Protein AF-A0A7J3D6Z5-F1 (afdb_monomer_lite)

Foldseek 3Di:
DPPPDFPLVVVDDPVLVVVLVCCLVVLDKAALAPPHPQKIKWFFQAQFDPDDPQDGWTQTSHPRIAAEHNQLRVVGHGGWIFIAGPVRSYTQATERSVQVVVSVVDNDPQLVVLVPDPPHHRYHYPVSSVVSVVVD

Sequence (136 aa):
MNKKTPSVYRDISERQRVNLKAAIEGNKYWNISEGNSDYVYVVALSRARTKAPLGFYARTSFFKRVQVVPEAAKYCRKYRVLLVEVKTMVAYKVITWNAFYKLMKIHNEKILPLLLERNSPYYINNKVLAWMKEKI

Radius of gyration: 14.17 Å; chains: 1; bounding box: 34×30×44 Å

Structure (mmCIF, N/CA/C/O backbone):
data_AF-A0A7J3D6Z5-F1
#
_entry.id   AF-A0A7J3D6Z5-F1
#
loop_
_atom_site.group_PDB
_atom_site.id
_atom_site.type_symbol
_atom_site.label_atom_id
_atom_site.label_alt_id
_atom_site.label_comp_id
_atom_site.label_asym_id
_atom_site.label_entity_id
_atom_site.label_seq_id
_atom_site.pdbx_PDB_ins_code
_atom_site.Cartn_x
_atom_site.Cartn_y
_atom_site.Cartn_z
_atom_site.occupancy
_atom_site.B_iso_or_equiv
_atom_site.auth_seq_id
_atom_site.auth_comp_id
_atom_site.auth_asym_id
_atom_site.auth_atom_id
_atom_site.pdbx_PDB_model_num
ATOM 1 N N . MET A 1 1 ? 4.811 -13.419 25.148 1.00 38.16 1 MET A N 1
ATOM 2 C CA . MET A 1 1 ? 4.722 -13.676 23.686 1.00 38.16 1 MET A CA 1
ATOM 3 C C . MET A 1 1 ? 5.811 -12.893 22.958 1.00 38.16 1 MET A C 1
ATOM 5 O O . MET A 1 1 ? 5.728 -11.671 22.916 1.00 38.16 1 MET A O 1
ATOM 9 N N . ASN A 1 2 ? 6.813 -13.561 22.375 1.00 39.94 2 ASN A N 1
ATOM 10 C CA . ASN A 1 2 ? 7.813 -12.903 21.523 1.00 39.94 2 ASN A CA 1
ATOM 11 C C . ASN A 1 2 ? 7.125 -12.298 20.287 1.00 39.94 2 ASN A C 1
ATOM 13 O O . ASN A 1 2 ? 6.722 -13.020 19.371 1.00 39.94 2 ASN A O 1
ATOM 17 N N . LYS A 1 3 ? 6.955 -10.970 20.256 1.00 54.56 3 LYS A N 1
ATOM 18 C CA . LYS A 1 3 ? 6.455 -10.257 19.073 1.00 54.56 3 LYS A CA 1
ATOM 19 C C . LYS A 1 3 ? 7.519 -10.377 17.978 1.00 54.56 3 LYS A C 1
ATOM 21 O O . LYS A 1 3 ? 8.460 -9.594 17.948 1.00 54.56 3 LYS A O 1
ATOM 26 N N . LYS A 1 4 ? 7.381 -11.365 17.082 1.00 67.00 4 LYS A N 1
ATOM 27 C CA . LYS A 1 4 ? 8.241 -11.486 15.893 1.00 67.00 4 LYS A CA 1
ATOM 28 C C . LYS A 1 4 ? 8.259 -10.147 15.156 1.00 67.00 4 LYS A C 1
ATOM 30 O O . LYS A 1 4 ? 7.202 -9.635 14.779 1.00 67.00 4 LYS A O 1
ATOM 35 N N . THR A 1 5 ? 9.456 -9.608 14.941 1.00 73.31 5 THR A N 1
ATOM 36 C CA . THR A 1 5 ? 9.662 -8.363 14.202 1.00 73.31 5 THR A CA 1
ATOM 37 C C . THR A 1 5 ? 8.965 -8.449 12.838 1.00 73.31 5 THR A C 1
ATOM 39 O O . THR A 1 5 ? 9.180 -9.423 12.106 1.00 73.31 5 THR A O 1
ATOM 42 N N . PRO A 1 6 ? 8.114 -7.469 12.479 1.00 77.31 6 PRO A N 1
ATOM 43 C CA . PRO A 1 6 ? 7.450 -7.431 11.181 1.00 77.31 6 PRO A CA 1
ATOM 44 C C . PRO A 1 6 ? 8.462 -7.570 10.042 1.00 77.31 6 PRO A C 1
ATOM 46 O O . PRO A 1 6 ? 9.491 -6.899 10.049 1.00 77.31 6 PRO A O 1
ATOM 49 N N . SER A 1 7 ? 8.162 -8.395 9.033 1.00 76.88 7 SER A N 1
ATOM 50 C CA . SER A 1 7 ? 9.115 -8.672 7.945 1.00 76.88 7 SER A CA 1
ATOM 51 C C . SER A 1 7 ? 9.561 -7.413 7.203 1.00 76.88 7 SER A C 1
ATOM 53 O O . SER A 1 7 ? 10.681 -7.371 6.719 1.00 76.88 7 SER A O 1
ATOM 55 N N . VAL A 1 8 ? 8.713 -6.379 7.151 1.00 83.38 8 VAL A N 1
ATOM 56 C CA . VAL A 1 8 ? 9.053 -5.104 6.507 1.00 83.38 8 VAL A CA 1
ATOM 57 C C . VAL A 1 8 ? 10.243 -4.410 7.177 1.00 83.38 8 VAL A C 1
ATOM 59 O O . VAL A 1 8 ? 11.005 -3.751 6.488 1.00 83.38 8 VAL A O 1
ATOM 62 N N . TYR A 1 9 ? 10.451 -4.588 8.488 1.00 85.62 9 TYR A N 1
ATOM 63 C CA . TYR A 1 9 ? 11.543 -3.929 9.213 1.00 85.62 9 TYR A CA 1
ATOM 64 C C . TYR A 1 9 ? 12.921 -4.464 8.828 1.00 85.62 9 TYR A C 1
ATOM 66 O O . TYR A 1 9 ? 13.900 -3.750 9.013 1.00 85.62 9 TYR A O 1
ATOM 74 N N . ARG A 1 10 ? 13.013 -5.674 8.264 1.00 83.00 10 ARG A N 1
ATOM 75 C CA . ARG A 1 10 ? 14.287 -6.233 7.783 1.00 83.00 10 ARG A CA 1
ATOM 76 C C . ARG A 1 10 ? 14.836 -5.476 6.579 1.00 83.00 10 ARG A C 1
ATOM 78 O O . ARG A 1 10 ? 16.043 -5.402 6.415 1.00 83.00 10 ARG A O 1
ATOM 85 N N . ASP A 1 11 ? 13.941 -4.895 5.785 1.00 84.06 11 ASP A N 1
ATOM 86 C CA . ASP A 1 11 ? 14.285 -4.323 4.487 1.00 84.06 11 ASP A CA 1
ATOM 87 C C . ASP A 1 11 ? 14.346 -2.788 4.514 1.00 84.06 11 ASP A C 1
ATOM 89 O O . ASP A 1 11 ? 14.694 -2.188 3.503 1.00 84.06 11 ASP A O 1
ATOM 93 N N . ILE A 1 12 ? 13.968 -2.133 5.619 1.00 89.00 12 ILE A N 1
ATOM 94 C CA . ILE A 1 12 ? 13.832 -0.667 5.694 1.00 89.00 12 ILE A CA 1
ATOM 95 C C . ILE A 1 12 ? 14.703 -0.073 6.805 1.00 89.00 12 ILE A C 1
ATOM 97 O O . ILE A 1 12 ? 14.874 -0.683 7.865 1.00 89.00 12 ILE A O 1
ATOM 101 N N . SER A 1 13 ? 15.208 1.142 6.575 1.00 90.25 13 SER A N 1
ATOM 102 C CA . SER A 1 13 ? 16.035 1.878 7.538 1.00 90.25 13 SER A CA 1
ATOM 103 C C . SER A 1 13 ? 15.242 2.300 8.776 1.00 90.25 13 SER A C 1
ATOM 105 O O . SER A 1 13 ? 14.016 2.401 8.731 1.00 90.25 13 SER A O 1
ATOM 107 N N . GLU A 1 14 ? 15.926 2.609 9.881 1.00 90.12 14 GLU A N 1
ATOM 108 C CA . GLU A 1 14 ? 15.259 3.042 11.119 1.00 90.12 14 GLU A CA 1
ATOM 109 C C . GLU A 1 14 ? 14.380 4.283 10.894 1.00 90.12 14 GLU A C 1
ATOM 111 O O . GLU A 1 14 ? 13.213 4.302 11.282 1.00 90.12 14 GLU A O 1
ATOM 116 N N . ARG A 1 15 ? 14.870 5.262 10.121 1.00 90.62 15 ARG A N 1
ATOM 117 C CA . ARG A 1 15 ? 14.080 6.433 9.704 1.00 90.62 15 ARG A CA 1
ATOM 118 C C . ARG A 1 15 ? 12.790 6.037 8.977 1.00 90.62 15 ARG A C 1
ATOM 120 O O . ARG A 1 15 ? 11.731 6.606 9.228 1.00 90.62 15 ARG A O 1
ATOM 127 N N . GLN A 1 16 ? 12.848 5.050 8.083 1.00 90.94 16 GLN A N 1
ATOM 128 C CA . GLN A 1 16 ? 11.656 4.547 7.395 1.00 90.94 16 GLN A CA 1
ATOM 129 C C . GLN A 1 16 ? 10.704 3.809 8.347 1.00 90.94 16 GLN A C 1
ATOM 131 O O . GLN A 1 16 ? 9.491 3.899 8.160 1.00 90.94 16 GLN A O 1
ATOM 136 N N . ARG A 1 17 ? 11.219 3.114 9.371 1.00 92.06 17 ARG A N 1
ATOM 137 C CA . ARG A 1 17 ? 10.387 2.476 10.408 1.00 92.06 17 ARG A CA 1
ATOM 138 C C . ARG A 1 17 ? 9.628 3.512 11.226 1.00 92.06 17 ARG A C 1
ATOM 140 O O . ARG A 1 17 ? 8.434 3.323 11.445 1.00 92.06 17 AR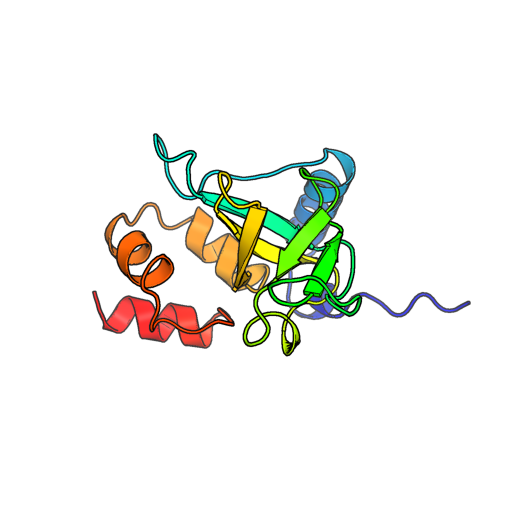G A O 1
ATOM 147 N N . VAL A 1 18 ? 10.292 4.596 11.632 1.00 91.44 18 VAL A N 1
ATOM 148 C CA . VAL A 1 18 ? 9.661 5.725 12.337 1.00 91.44 18 VAL A CA 1
ATOM 149 C C . VAL A 1 18 ? 8.553 6.332 11.478 1.00 91.44 18 VAL A C 1
ATOM 151 O O . VAL A 1 18 ? 7.418 6.442 11.935 1.00 91.44 18 VAL A O 1
ATOM 154 N N . ASN A 1 19 ? 8.830 6.607 10.200 1.00 90.69 19 ASN A N 1
ATOM 155 C CA . ASN A 1 19 ? 7.826 7.144 9.275 1.00 90.69 19 ASN A CA 1
ATOM 156 C C . ASN A 1 19 ? 6.618 6.213 9.098 1.00 90.69 19 ASN A C 1
ATOM 158 O O . ASN A 1 19 ? 5.480 6.674 9.074 1.00 90.69 19 ASN A O 1
ATOM 162 N N . LEU A 1 20 ? 6.852 4.904 8.983 1.00 92.44 20 LEU A N 1
ATOM 163 C CA . LEU A 1 20 ? 5.788 3.907 8.888 1.00 92.44 20 LEU A CA 1
ATOM 164 C C . LEU A 1 20 ? 4.930 3.872 10.161 1.00 92.44 20 LEU A C 1
ATOM 166 O O . LEU A 1 20 ? 3.707 3.827 10.056 1.00 92.44 20 LEU A O 1
ATOM 170 N N . LYS A 1 21 ? 5.542 3.910 11.351 1.00 92.25 21 LYS A N 1
ATOM 171 C CA . LYS A 1 21 ? 4.804 3.970 12.625 1.00 92.25 21 LYS A CA 1
ATOM 172 C C . LYS A 1 21 ? 3.946 5.231 12.705 1.00 92.25 21 LYS A C 1
ATOM 174 O O . LYS A 1 21 ? 2.738 5.114 12.879 1.00 92.25 21 LYS A O 1
ATOM 179 N N . ALA A 1 22 ? 4.540 6.392 12.438 1.00 91.38 22 ALA A N 1
ATOM 180 C CA . ALA A 1 22 ? 3.831 7.667 12.426 1.00 91.38 22 ALA A CA 1
ATOM 181 C C . ALA A 1 22 ? 2.681 7.688 11.402 1.00 91.38 22 ALA A C 1
ATOM 183 O O . ALA A 1 22 ? 1.639 8.294 11.637 1.00 91.38 22 ALA A O 1
ATOM 184 N N . ALA A 1 23 ? 2.839 7.012 10.258 1.00 90.44 23 ALA A N 1
ATOM 185 C CA . ALA A 1 23 ? 1.765 6.873 9.282 1.00 90.44 23 ALA A CA 1
ATOM 186 C C . ALA A 1 23 ? 0.605 6.000 9.775 1.00 90.44 23 ALA A C 1
ATOM 188 O O . ALA A 1 23 ? -0.548 6.292 9.473 1.00 90.44 23 ALA A O 1
ATOM 189 N N . ILE A 1 24 ? 0.897 4.937 10.524 1.00 92.31 24 ILE A N 1
ATOM 190 C CA . ILE A 1 24 ? -0.127 4.071 11.114 1.00 92.31 24 ILE A CA 1
ATOM 191 C C . ILE A 1 24 ? -0.871 4.809 12.229 1.00 92.31 24 ILE A C 1
ATOM 193 O O . ILE A 1 24 ? -2.095 4.792 12.241 1.00 92.31 24 ILE A O 1
ATOM 197 N N . GLU A 1 25 ? -0.142 5.454 13.139 1.00 92.81 25 GLU A N 1
ATOM 198 C CA . GLU A 1 25 ? -0.702 6.178 14.290 1.00 92.81 25 GLU A CA 1
ATOM 199 C C . GLU A 1 25 ? -1.528 7.390 13.854 1.00 92.81 25 GLU A C 1
ATOM 201 O O . GLU A 1 25 ? -2.60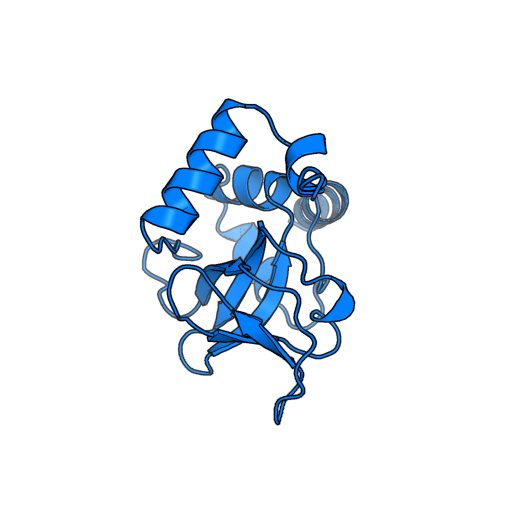5 7.632 14.388 1.00 92.81 25 GLU A O 1
ATOM 206 N N . GLY A 1 26 ? -1.066 8.109 12.829 1.00 92.50 26 GLY A N 1
ATOM 207 C CA . GLY A 1 26 ? -1.773 9.255 12.261 1.00 92.50 26 GLY A CA 1
ATOM 208 C C . GLY A 1 26 ? -2.846 8.906 11.228 1.00 92.50 26 GLY A C 1
ATOM 209 O O . GLY A 1 26 ? -3.275 9.806 10.514 1.00 92.50 26 GLY A O 1
ATOM 210 N N . ASN A 1 27 ? -3.230 7.630 11.076 1.00 92.31 27 ASN A N 1
ATOM 211 C CA . ASN A 1 27 ? -4.197 7.165 10.070 1.00 92.31 27 ASN A CA 1
ATOM 212 C C . ASN A 1 27 ? -3.912 7.689 8.645 1.00 92.31 27 ASN A C 1
ATOM 214 O O . ASN A 1 27 ? -4.825 8.012 7.889 1.00 92.31 27 ASN A O 1
ATOM 218 N N . LYS A 1 28 ? -2.634 7.800 8.264 1.00 92.00 28 LYS A N 1
ATOM 219 C CA . LYS A 1 28 ? -2.228 8.487 7.030 1.00 92.00 28 LYS A CA 1
ATOM 220 C C . LYS A 1 28 ? -2.592 7.705 5.766 1.00 92.00 28 LYS A C 1
ATOM 222 O O . LYS A 1 28 ? -2.614 6.467 5.754 1.00 92.00 28 LYS A O 1
ATOM 227 N N . TYR A 1 29 ? -2.787 8.463 4.694 1.00 93.81 29 TYR A N 1
ATOM 228 C CA . TYR A 1 29 ? -2.829 8.026 3.301 1.00 93.81 29 TYR A CA 1
ATOM 229 C C . TYR A 1 29 ? -2.014 9.006 2.444 1.00 93.81 29 TYR A C 1
ATOM 231 O O . TYR A 1 29 ? -1.630 10.076 2.921 1.00 93.81 29 TYR A O 1
ATOM 239 N N . TRP A 1 30 ? -1.741 8.636 1.195 1.00 93.38 30 TRP A N 1
ATOM 240 C CA . TRP A 1 30 ? -1.090 9.512 0.219 1.00 93.38 30 TRP A CA 1
ATOM 241 C C . TRP A 1 30 ? -1.818 9.415 -1.113 1.00 93.38 30 TRP A C 1
ATOM 243 O O . TRP A 1 30 ? -2.100 8.305 -1.557 1.00 93.38 30 TRP A O 1
ATOM 253 N N . ASN A 1 31 ? -2.095 10.542 -1.759 1.00 90.75 31 ASN A N 1
ATOM 254 C CA . ASN A 1 31 ? -2.620 10.535 -3.123 1.00 90.75 31 ASN A CA 1
ATOM 255 C C . ASN A 1 31 ? -1.578 9.965 -4.087 1.00 90.75 31 ASN A C 1
ATOM 257 O O . ASN A 1 31 ? -0.371 10.083 -3.844 1.00 90.75 31 ASN A O 1
ATOM 261 N N . ILE A 1 32 ? -2.042 9.322 -5.160 1.00 87.75 32 ILE A N 1
ATOM 262 C CA . ILE A 1 32 ? -1.139 8.749 -6.160 1.00 87.75 32 ILE A CA 1
ATOM 263 C C . ILE A 1 32 ? -0.338 9.839 -6.890 1.00 87.75 32 ILE A C 1
ATOM 265 O O . ILE A 1 32 ? 0.839 9.641 -7.190 1.00 87.75 32 ILE A O 1
ATOM 269 N N . SER A 1 33 ? -0.966 10.992 -7.119 1.00 83.81 33 SER A N 1
ATOM 270 C CA . SER A 1 33 ? -0.377 12.205 -7.679 1.00 83.81 33 SER A CA 1
ATOM 271 C C . SER A 1 33 ? -1.135 13.433 -7.184 1.00 83.81 33 SER A C 1
ATOM 273 O O . SER A 1 33 ? -2.230 13.327 -6.625 1.00 83.81 33 SER A O 1
ATOM 275 N N . GLU A 1 34 ? -0.556 14.612 -7.387 1.00 80.12 34 GLU A N 1
ATOM 276 C CA . GLU A 1 34 ? -1.270 15.867 -7.167 1.00 80.12 34 GLU A CA 1
ATOM 277 C C . GLU A 1 34 ? -2.487 15.944 -8.105 1.00 80.12 34 GLU A C 1
ATOM 279 O O . GLU A 1 34 ? -2.434 15.473 -9.241 1.00 80.12 34 GLU A O 1
ATOM 284 N N . GLY A 1 35 ? -3.623 16.427 -7.596 1.00 79.38 35 GLY A N 1
ATOM 285 C CA . GLY A 1 35 ? -4.880 16.508 -8.350 1.00 79.38 35 GLY A CA 1
ATOM 286 C C . GLY A 1 35 ? -5.623 15.184 -8.598 1.00 79.38 35 GLY A C 1
ATOM 287 O O . GLY A 1 35 ? -6.784 15.233 -8.991 1.00 79.38 35 GLY A O 1
ATOM 288 N N . ASN A 1 36 ? -5.025 14.014 -8.330 1.00 80.88 36 ASN A N 1
ATOM 289 C CA . ASN A 1 36 ? -5.695 12.715 -8.476 1.00 80.88 36 ASN A CA 1
ATOM 290 C C . ASN A 1 36 ? -6.055 12.119 -7.108 1.00 80.88 36 ASN A C 1
ATOM 292 O O . ASN A 1 36 ? -5.205 11.566 -6.404 1.00 80.88 36 ASN A O 1
ATOM 296 N N . SER A 1 37 ? -7.333 12.223 -6.747 1.00 86.19 37 SER A N 1
ATOM 297 C CA . SER A 1 37 ? -7.912 11.628 -5.537 1.00 86.19 37 SER A CA 1
ATOM 298 C C . SER A 1 37 ? -8.625 10.296 -5.792 1.00 86.19 37 SER A C 1
ATOM 300 O O . SER A 1 37 ? -9.108 9.681 -4.841 1.00 86.19 37 SER A O 1
ATOM 302 N N . ASP A 1 38 ? -8.665 9.816 -7.038 1.00 91.94 38 ASP A N 1
ATOM 303 C CA . ASP A 1 38 ? -9.313 8.547 -7.388 1.00 91.94 38 ASP A CA 1
ATOM 304 C C . ASP A 1 38 ? -8.532 7.351 -6.851 1.00 91.94 38 ASP A C 1
ATOM 306 O O . ASP A 1 38 ? -9.115 6.306 -6.549 1.00 91.94 38 ASP A O 1
ATOM 310 N N . TYR A 1 39 ? -7.215 7.512 -6.690 1.00 93.50 39 TYR A N 1
ATOM 311 C CA . TYR A 1 39 ? -6.331 6.481 -6.172 1.00 93.50 39 TYR A CA 1
ATOM 312 C C . TYR A 1 39 ? -5.447 6.992 -5.044 1.00 93.50 39 TYR A C 1
ATOM 314 O O . TYR A 1 39 ? -4.797 8.035 -5.137 1.00 93.50 39 TYR A O 1
ATOM 322 N N . VAL A 1 40 ? -5.352 6.188 -3.988 1.00 94.81 40 VAL A N 1
ATOM 323 C CA . VAL A 1 40 ? -4.523 6.499 -2.825 1.00 94.81 40 VAL A CA 1
ATOM 324 C C . VAL A 1 40 ? -3.695 5.305 -2.375 1.00 94.81 40 VAL A C 1
ATOM 326 O O . VAL A 1 40 ? -4.078 4.140 -2.505 1.00 94.81 40 VAL A O 1
ATOM 329 N N . TYR A 1 41 ? -2.556 5.609 -1.772 1.00 95.69 41 TYR A N 1
ATOM 330 C CA . TYR A 1 41 ? -1.739 4.672 -1.029 1.00 95.69 41 TYR A CA 1
ATOM 331 C C . TYR A 1 41 ? -2.170 4.634 0.436 1.00 95.69 41 TYR A C 1
ATOM 333 O O . TYR A 1 41 ? -2.229 5.665 1.108 1.00 95.69 41 TYR A O 1
ATOM 341 N N . VAL A 1 42 ? -2.399 3.434 0.969 1.00 96.94 42 VAL A N 1
ATOM 342 C CA . VAL A 1 42 ? -2.681 3.209 2.399 1.00 96.94 42 VAL A CA 1
ATOM 343 C C . VAL A 1 42 ? -1.825 2.086 2.964 1.00 96.94 42 VAL A C 1
ATOM 345 O O . VAL A 1 42 ? -1.386 1.193 2.242 1.00 96.94 42 VAL A O 1
ATOM 348 N N . VAL A 1 43 ? -1.599 2.084 4.277 1.00 97.44 43 VAL A N 1
ATOM 349 C CA . VAL A 1 43 ? -0.837 1.016 4.937 1.00 97.44 43 VAL A CA 1
ATOM 350 C C . VAL A 1 43 ? -1.770 -0.115 5.351 1.00 97.44 43 VAL A C 1
ATOM 352 O O . VAL A 1 43 ? -2.728 0.106 6.087 1.00 97.44 43 VAL A O 1
ATOM 355 N N . ALA A 1 44 ? -1.463 -1.347 4.949 1.00 97.12 44 ALA A N 1
ATOM 356 C CA . ALA A 1 44 ? -2.156 -2.540 5.418 1.00 97.12 44 ALA A CA 1
ATOM 357 C C . ALA A 1 44 ? -1.826 -2.818 6.895 1.00 97.12 44 ALA A C 1
ATOM 359 O O . ALA A 1 44 ? -0.672 -3.012 7.274 1.00 97.12 44 ALA A O 1
ATOM 360 N N . LEU A 1 45 ? -2.842 -2.913 7.745 1.00 95.88 45 LEU A N 1
ATOM 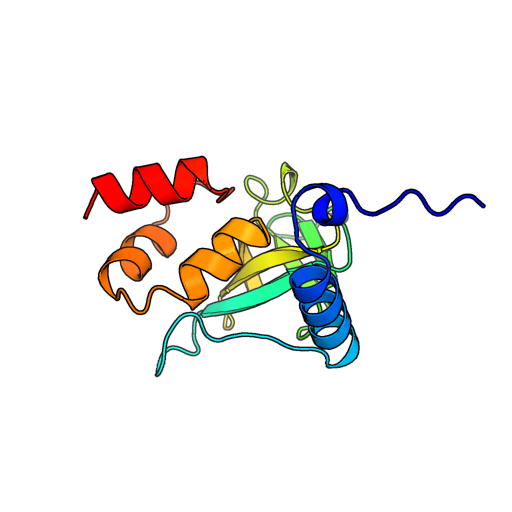361 C CA . LEU A 1 45 ? -2.719 -3.240 9.171 1.00 95.88 45 LEU A CA 1
ATOM 362 C C . LEU A 1 45 ? -2.957 -4.728 9.458 1.00 95.88 45 LEU A C 1
ATOM 364 O O . LEU A 1 45 ? -2.636 -5.213 10.547 1.00 95.88 45 LEU A O 1
ATOM 368 N N . SER A 1 46 ? -3.476 -5.471 8.480 1.00 95.31 46 SER A N 1
ATOM 369 C CA . SER A 1 46 ? -3.682 -6.918 8.549 1.00 95.31 46 SER A CA 1
ATOM 370 C C . SER A 1 46 ? -3.271 -7.610 7.247 1.00 95.31 46 SER A C 1
ATOM 372 O O . SER A 1 46 ? -2.949 -6.974 6.246 1.00 95.31 46 SER A O 1
ATOM 374 N N . ARG A 1 47 ? -3.271 -8.947 7.259 1.00 95.62 47 ARG A N 1
ATOM 375 C CA . ARG A 1 47 ? -3.293 -9.736 6.017 1.00 95.62 47 ARG A CA 1
ATOM 376 C C . ARG A 1 47 ? -4.693 -9.663 5.394 1.00 95.62 47 ARG A C 1
ATOM 378 O O . ARG A 1 47 ? -5.659 -9.479 6.137 1.00 95.62 47 ARG A O 1
ATOM 385 N N . ALA A 1 48 ? -4.783 -9.855 4.080 1.00 95.94 48 ALA A N 1
ATOM 386 C CA . ALA A 1 48 ? -6.053 -10.013 3.374 1.00 95.94 48 ALA A CA 1
ATOM 387 C C . ALA A 1 48 ? -6.463 -11.493 3.397 1.00 95.94 48 ALA A C 1
ATOM 389 O O . ALA A 1 48 ? -5.964 -12.289 2.609 1.00 95.94 48 ALA A O 1
ATOM 390 N N . ARG A 1 49 ? -7.266 -11.897 4.386 1.00 92.12 49 ARG A N 1
ATOM 391 C CA . ARG A 1 49 ? -7.636 -13.316 4.604 1.00 92.12 49 ARG A CA 1
ATOM 392 C C . ARG A 1 49 ? -9.133 -13.550 4.726 1.00 92.12 49 ARG A C 1
ATOM 394 O O . ARG A 1 49 ? -9.603 -14.643 4.441 1.00 92.12 49 ARG A O 1
ATOM 401 N N . THR A 1 50 ? -9.867 -12.546 5.180 1.00 93.31 50 THR A N 1
ATOM 402 C CA . THR A 1 50 ? -11.318 -12.625 5.325 1.00 93.31 50 THR A CA 1
ATOM 403 C C . THR A 1 50 ? -11.948 -12.498 3.946 1.00 93.31 50 THR A C 1
ATOM 405 O O . THR A 1 50 ? -11.642 -11.530 3.257 1.00 93.31 50 THR A O 1
ATOM 408 N N . LYS A 1 51 ? -12.796 -13.447 3.539 1.00 94.69 51 LYS A N 1
ATOM 409 C CA . LYS A 1 51 ? -13.499 -13.387 2.248 1.00 94.69 51 LYS A CA 1
ATOM 410 C C . LYS A 1 51 ? -14.362 -12.119 2.147 1.00 94.69 51 LYS A C 1
ATOM 412 O O . LYS A 1 51 ? -14.932 -11.674 3.142 1.00 94.69 51 LYS A O 1
ATOM 417 N N . ALA A 1 52 ? -14.433 -11.565 0.945 1.00 92.38 52 ALA A N 1
ATOM 418 C CA . ALA A 1 52 ? -15.262 -10.435 0.542 1.00 92.38 52 ALA A CA 1
ATOM 419 C C . ALA A 1 52 ? -15.910 -10.754 -0.823 1.00 92.38 52 ALA A C 1
ATOM 421 O O . ALA A 1 52 ? -15.409 -11.645 -1.512 1.00 92.38 52 ALA A O 1
ATOM 422 N N . PRO A 1 53 ? -16.970 -10.039 -1.247 1.00 89.50 53 PRO A N 1
ATOM 423 C CA . PRO A 1 53 ? -17.641 -10.309 -2.522 1.00 89.50 53 PRO A CA 1
ATOM 424 C C . PRO A 1 53 ? -16.704 -10.306 -3.738 1.00 89.50 53 PRO A C 1
ATOM 426 O O . PRO A 1 53 ? -16.848 -11.151 -4.614 1.00 89.50 53 PRO A O 1
ATOM 429 N N . LEU A 1 54 ? -15.714 -9.403 -3.766 1.00 88.06 54 LEU A N 1
ATOM 430 C CA . LEU A 1 54 ? -14.766 -9.249 -4.880 1.00 88.06 54 LEU A CA 1
ATOM 431 C C . LEU A 1 54 ? -13.325 -9.650 -4.510 1.00 88.06 54 LEU A C 1
ATOM 433 O O . LEU A 1 54 ? -12.371 -9.226 -5.158 1.00 88.06 54 LEU A O 1
ATOM 437 N N . GLY A 1 55 ? -13.138 -10.437 -3.445 1.00 94.62 55 GLY A N 1
ATOM 438 C CA . GLY A 1 55 ? -11.813 -10.891 -3.021 1.00 94.62 55 GLY A CA 1
ATOM 439 C C . GLY A 1 55 ? -11.692 -11.049 -1.513 1.00 94.62 55 GLY A C 1
ATOM 440 O O . GLY A 1 55 ? -12.341 -11.907 -0.914 1.00 94.62 55 GLY A O 1
ATOM 441 N N . PHE A 1 56 ? -10.828 -10.248 -0.886 1.00 97.88 56 PHE A N 1
ATOM 442 C CA . PHE A 1 56 ? -10.512 -10.387 0.536 1.00 97.88 56 PHE A CA 1
ATOM 443 C C . PHE A 1 56 ? -10.413 -9.048 1.257 1.00 97.88 56 PHE A C 1
ATOM 445 O O . PHE A 1 56 ? -9.824 -8.102 0.753 1.00 97.88 56 PHE A O 1
ATOM 452 N N . TYR A 1 57 ? -10.905 -8.967 2.489 1.00 97.50 57 TYR A N 1
ATOM 453 C CA . TYR A 1 57 ? -10.762 -7.767 3.304 1.00 97.50 57 TYR A CA 1
ATOM 454 C C . TYR A 1 57 ? -9.384 -7.662 3.960 1.00 97.50 57 TYR A C 1
ATOM 456 O O . TYR A 1 57 ? -8.889 -8.618 4.568 1.00 97.50 57 TYR A O 1
ATOM 464 N N . ALA A 1 58 ? -8.822 -6.452 3.934 1.00 97.56 58 ALA A N 1
ATOM 465 C CA . ALA A 1 58 ? -7.673 -6.044 4.736 1.00 97.56 58 ALA A CA 1
ATOM 466 C C . ALA A 1 58 ? -8.007 -4.796 5.564 1.00 97.56 58 ALA A C 1
ATOM 468 O O . ALA A 1 58 ? -8.695 -3.895 5.092 1.00 97.56 58 ALA A O 1
ATOM 469 N N . ARG A 1 59 ? -7.501 -4.724 6.801 1.00 97.00 59 ARG A N 1
ATOM 470 C CA . ARG A 1 59 ? -7.533 -3.496 7.609 1.00 97.00 59 ARG A CA 1
ATOM 471 C C . ARG A 1 59 ? -6.476 -2.518 7.109 1.00 97.00 59 ARG A C 1
ATOM 473 O O . ARG A 1 59 ? -5.387 -2.961 6.745 1.00 97.00 59 ARG A O 1
ATOM 480 N N . THR A 1 60 ? -6.754 -1.220 7.163 1.00 96.75 60 THR A N 1
ATOM 481 C CA . THR A 1 60 ? -5.869 -0.166 6.631 1.00 96.75 60 THR A CA 1
ATOM 482 C C . THR A 1 60 ? -5.738 1.029 7.573 1.00 96.75 60 THR A C 1
ATOM 484 O O . THR A 1 60 ? -6.580 1.196 8.451 1.00 96.75 60 THR A O 1
ATOM 487 N N . SER A 1 61 ? -4.696 1.849 7.386 1.00 95.50 61 SER A N 1
ATOM 488 C CA . SER A 1 61 ? -4.437 3.063 8.179 1.00 95.50 61 SER A CA 1
ATOM 489 C C . SER A 1 61 ? -5.556 4.102 8.088 1.00 95.50 61 SER A C 1
ATOM 491 O O . SER A 1 61 ? -5.962 4.615 9.115 1.00 95.50 61 SER A O 1
ATOM 493 N N . PHE A 1 62 ? -6.086 4.389 6.896 1.00 92.75 62 PHE A N 1
ATOM 494 C CA . PHE A 1 62 ? -7.083 5.455 6.720 1.00 92.75 62 PHE A CA 1
ATOM 495 C C . PHE A 1 62 ? -8.522 4.922 6.671 1.00 92.75 62 PHE A C 1
ATOM 497 O O . PHE A 1 62 ? -9.323 5.140 7.573 1.00 92.75 62 PHE A O 1
ATOM 504 N N . PHE A 1 63 ? -8.838 4.104 5.668 1.00 92.31 63 PHE A N 1
ATOM 505 C CA . PHE A 1 63 ? -10.205 3.640 5.400 1.00 92.31 63 PHE A CA 1
ATOM 506 C C . PHE A 1 63 ? -10.801 2.620 6.383 1.00 92.31 63 PHE A C 1
ATOM 508 O O . PHE A 1 63 ? -11.890 2.102 6.144 1.00 92.31 63 PHE A O 1
ATOM 515 N N . LYS A 1 64 ? -10.102 2.282 7.474 1.00 93.38 64 LYS A N 1
ATOM 516 C CA . LYS A 1 64 ? -10.379 1.158 8.394 1.00 93.38 64 LYS A CA 1
ATOM 517 C C . LYS A 1 64 ? -10.302 -0.226 7.731 1.00 93.38 64 LYS A C 1
ATOM 519 O O . LYS A 1 64 ? -9.664 -1.124 8.292 1.00 93.38 64 LYS A O 1
ATOM 524 N N . ARG A 1 65 ? -10.931 -0.421 6.567 1.00 95.62 65 ARG A N 1
ATOM 525 C CA . ARG A 1 65 ? -10.974 -1.662 5.791 1.00 95.62 65 ARG A CA 1
ATOM 526 C C . ARG A 1 65 ? -11.135 -1.377 4.294 1.00 95.62 65 ARG A C 1
ATOM 528 O O . ARG A 1 65 ? -11.907 -0.509 3.917 1.00 95.62 65 ARG A O 1
ATOM 535 N N . VAL A 1 66 ? -10.464 -2.173 3.465 1.00 97.00 66 VAL A N 1
ATOM 536 C CA . VAL A 1 66 ? -10.614 -2.182 1.999 1.00 97.00 66 VAL A CA 1
ATOM 537 C C . VAL A 1 66 ? -10.757 -3.616 1.494 1.00 97.00 66 VAL A C 1
ATOM 539 O O . VAL A 1 66 ? -10.319 -4.556 2.172 1.00 97.00 66 VAL A O 1
ATOM 542 N N . GLN A 1 67 ? -11.363 -3.793 0.321 1.00 97.81 67 GLN A N 1
ATOM 543 C CA . GLN A 1 67 ? -11.301 -5.058 -0.413 1.00 97.81 67 GLN A CA 1
ATOM 544 C C . GLN A 1 67 ? -9.961 -5.144 -1.141 1.00 97.81 67 GLN A C 1
ATOM 546 O O . GLN A 1 67 ? -9.428 -4.136 -1.575 1.00 97.81 67 GLN A O 1
ATOM 551 N N . VAL A 1 68 ? -9.393 -6.333 -1.258 1.00 98.00 68 VAL A N 1
ATOM 552 C CA . VAL A 1 68 ? -8.163 -6.608 -1.998 1.00 98.00 68 VAL A CA 1
ATOM 553 C C . VAL A 1 68 ? -8.490 -7.690 -3.010 1.00 98.00 68 VAL A C 1
ATOM 555 O O . VAL A 1 68 ? -9.005 -8.744 -2.621 1.00 98.00 68 VAL A O 1
ATOM 558 N N . VAL A 1 69 ? -8.189 -7.436 -4.284 1.00 96.56 69 VAL A N 1
ATOM 559 C CA . VAL A 1 69 ? -8.454 -8.405 -5.357 1.00 96.56 69 VAL A CA 1
ATOM 560 C C . VAL A 1 69 ? -7.702 -9.721 -5.105 1.00 96.56 69 VAL A C 1
ATOM 562 O O . VAL A 1 69 ? -6.623 -9.695 -4.491 1.00 96.56 69 VAL A O 1
ATOM 565 N N . PRO A 1 70 ? -8.236 -10.881 -5.530 1.00 96.19 70 PRO A N 1
ATOM 566 C CA . PRO A 1 70 ? -7.655 -12.191 -5.223 1.00 96.19 70 PRO A CA 1
ATOM 567 C C . PRO A 1 70 ? -6.163 -12.312 -5.567 1.00 96.19 70 PRO A C 1
ATOM 569 O O . PRO A 1 70 ? -5.370 -12.839 -4.780 1.00 96.19 70 PRO A O 1
ATOM 572 N N . GLU A 1 71 ? -5.755 -11.758 -6.706 1.00 95.94 71 GLU A N 1
ATOM 573 C CA . GLU A 1 71 ? -4.395 -11.802 -7.240 1.00 95.94 71 GLU A CA 1
ATOM 574 C C . GLU A 1 71 ? -3.410 -11.024 -6.359 1.00 95.94 71 GLU A C 1
ATOM 576 O O . GLU A 1 71 ? -2.262 -11.441 -6.172 1.00 95.94 71 GLU A O 1
ATOM 581 N N . ALA A 1 72 ? -3.871 -9.917 -5.772 1.00 96.69 72 ALA A N 1
ATOM 582 C CA . ALA A 1 72 ? -3.104 -9.060 -4.875 1.00 96.69 72 ALA A CA 1
ATOM 583 C C . ALA A 1 72 ? -3.127 -9.568 -3.420 1.00 96.69 72 ALA A C 1
ATOM 585 O O . ALA A 1 72 ? -2.153 -9.397 -2.676 1.00 96.69 72 ALA A O 1
ATOM 586 N N . ALA A 1 73 ? -4.203 -10.242 -3.001 1.00 96.88 73 ALA A N 1
ATOM 587 C CA . ALA A 1 73 ? -4.433 -10.651 -1.616 1.00 96.88 73 ALA A CA 1
ATOM 588 C C . ALA A 1 73 ? -3.316 -11.546 -1.053 1.00 96.88 73 ALA A C 1
ATOM 590 O O . ALA A 1 73 ? -2.890 -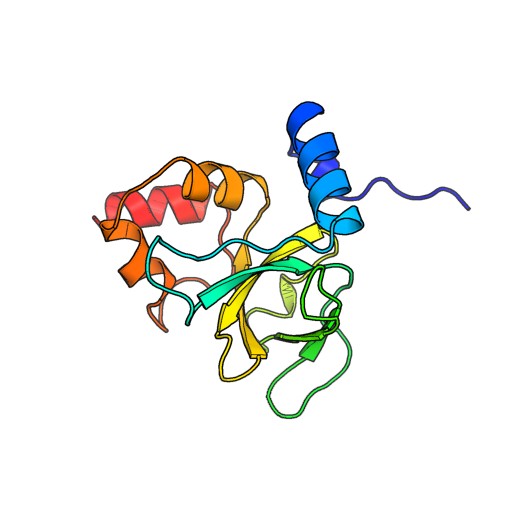11.354 0.091 1.00 96.88 73 ALA A O 1
ATOM 591 N N . LYS A 1 74 ? -2.752 -12.449 -1.871 1.00 95.38 74 LYS A N 1
ATOM 592 C CA . LYS A 1 74 ? -1.624 -13.323 -1.478 1.00 95.38 74 LYS A CA 1
ATOM 593 C C . LYS A 1 74 ? -0.359 -12.554 -1.070 1.00 95.38 74 LYS A C 1
ATOM 595 O O . LYS A 1 74 ? 0.446 -13.051 -0.275 1.00 95.38 74 LYS A O 1
ATOM 600 N N . TYR A 1 75 ? -0.195 -11.326 -1.559 1.00 96.31 75 TYR A N 1
ATOM 601 C CA . TYR A 1 75 ? 0.936 -10.458 -1.231 1.00 96.31 75 TYR A CA 1
ATOM 602 C C . TYR A 1 75 ? 0.643 -9.505 -0.067 1.00 96.31 75 TYR A C 1
ATOM 604 O O . TYR A 1 75 ? 1.578 -8.970 0.541 1.00 96.31 75 TYR A O 1
ATOM 612 N N . CYS A 1 76 ? -0.633 -9.321 0.287 1.00 96.19 76 CYS A N 1
ATOM 613 C CA . CYS A 1 76 ? -1.058 -8.411 1.342 1.00 96.19 76 CYS A CA 1
ATOM 614 C C . CYS A 1 76 ? -0.609 -8.918 2.719 1.00 96.19 76 CYS A C 1
ATOM 616 O O . CYS A 1 76 ? -1.174 -9.843 3.314 1.00 96.19 76 CYS A O 1
ATOM 618 N N . ARG A 1 77 ? 0.423 -8.271 3.263 1.00 93.19 77 ARG A N 1
ATOM 619 C CA . ARG A 1 77 ? 0.952 -8.510 4.609 1.00 93.19 77 ARG A CA 1
ATOM 620 C C . ARG A 1 77 ? 0.890 -7.224 5.422 1.00 93.19 77 ARG A C 1
ATOM 622 O O . ARG A 1 77 ? 0.911 -6.131 4.863 1.00 93.19 77 ARG A O 1
ATOM 629 N N . LYS A 1 78 ? 0.876 -7.369 6.750 1.00 93.19 78 LYS A N 1
ATOM 630 C CA . LYS A 1 78 ? 0.935 -6.236 7.677 1.00 93.19 78 LYS A CA 1
ATOM 631 C C . LYS A 1 78 ? 2.126 -5.333 7.322 1.00 93.19 78 LYS A C 1
ATOM 633 O O . LYS A 1 78 ? 3.239 -5.828 7.141 1.00 93.19 78 LYS A O 1
ATOM 638 N N . TYR A 1 79 ? 1.852 -4.038 7.224 1.00 94.12 79 TYR A N 1
ATOM 639 C CA . TYR A 1 79 ? 2.748 -2.940 6.860 1.00 94.12 79 TYR A CA 1
ATOM 640 C C . TYR A 1 79 ? 3.236 -2.916 5.406 1.00 94.12 79 TYR A C 1
ATOM 642 O O . TYR A 1 79 ? 4.206 -2.232 5.083 1.00 94.12 79 TYR A O 1
ATOM 650 N N . ARG A 1 80 ? 2.572 -3.650 4.508 1.00 95.38 80 ARG A N 1
ATOM 651 C CA . ARG A 1 80 ? 2.652 -3.351 3.074 1.00 95.38 80 ARG A CA 1
ATOM 652 C C . ARG A 1 80 ? 1.807 -2.124 2.751 1.00 95.38 80 ARG A C 1
ATOM 654 O O . ARG A 1 80 ? 0.906 -1.778 3.511 1.00 95.38 80 ARG A O 1
ATOM 661 N N . VAL A 1 81 ? 2.110 -1.492 1.628 1.00 96.88 81 VAL A N 1
ATOM 662 C CA . VAL A 1 81 ? 1.314 -0.392 1.090 1.00 96.88 81 VAL A CA 1
ATOM 663 C C . VAL A 1 81 ? 0.335 -0.972 0.077 1.00 96.88 81 VAL A C 1
ATOM 665 O O . VAL A 1 81 ? 0.693 -1.881 -0.668 1.00 96.88 81 VAL A O 1
ATOM 668 N N . LEU A 1 82 ? -0.901 -0.498 0.081 1.00 97.50 82 LEU A N 1
ATOM 669 C CA . LEU A 1 82 ? -1.938 -0.869 -0.874 1.00 97.50 82 LEU A CA 1
ATOM 670 C C . LEU A 1 82 ? -2.228 0.337 -1.756 1.00 97.50 82 LEU A C 1
ATOM 672 O O . LEU A 1 82 ? -2.365 1.435 -1.222 1.00 97.50 82 LEU A O 1
ATOM 676 N N . LEU A 1 83 ? -2.336 0.121 -3.064 1.00 96.25 83 LEU A N 1
ATOM 677 C CA . LEU A 1 83 ? -2.919 1.092 -3.986 1.00 96.25 83 LEU A CA 1
ATOM 678 C C . LEU A 1 83 ? -4.420 0.822 -4.070 1.00 96.25 83 LEU A C 1
ATOM 680 O O . LEU A 1 83 ? -4.813 -0.262 -4.507 1.00 96.25 83 LEU A O 1
ATOM 684 N N . VAL A 1 84 ? -5.220 1.784 -3.623 1.00 96.31 84 VAL A N 1
ATOM 685 C CA . VAL A 1 84 ? -6.672 1.676 -3.460 1.00 96.31 84 VAL A CA 1
ATOM 686 C C . VAL A 1 84 ? -7.360 2.656 -4.391 1.00 96.31 84 VAL A C 1
ATOM 688 O O . VAL A 1 84 ? -7.036 3.838 -4.361 1.00 96.31 84 VAL A O 1
ATOM 691 N N . GLU A 1 85 ? -8.326 2.172 -5.162 1.00 95.38 85 GLU A N 1
ATOM 692 C CA . GLU A 1 85 ? -9.306 3.014 -5.846 1.00 95.38 85 GLU A CA 1
ATOM 693 C C . GLU A 1 85 ? -10.365 3.460 -4.834 1.00 95.38 85 GLU A C 1
ATOM 695 O O . GLU A 1 85 ? -11.040 2.634 -4.211 1.00 95.38 85 GLU A O 1
ATOM 700 N N . VAL A 1 86 ? -10.496 4.769 -4.640 1.00 95.12 86 VAL A N 1
ATOM 701 C CA . VAL A 1 86 ? -11.305 5.361 -3.567 1.00 95.12 86 VAL A CA 1
ATOM 702 C C . VAL A 1 86 ? -12.793 5.112 -3.783 1.00 95.12 86 VAL A C 1
ATOM 704 O O . VAL A 1 86 ? -13.503 4.781 -2.838 1.00 95.12 86 VAL A O 1
ATOM 707 N N . LYS A 1 87 ? -13.270 5.201 -5.028 1.00 94.75 87 LYS A N 1
ATOM 708 C CA . LYS A 1 87 ? -14.696 5.040 -5.351 1.00 94.75 87 LYS A CA 1
ATOM 709 C C . LYS A 1 87 ? -15.230 3.650 -5.000 1.00 94.75 87 LYS A C 1
ATOM 711 O O . LYS A 1 87 ? -16.343 3.521 -4.500 1.00 94.75 87 LYS A O 1
ATOM 716 N N . THR A 1 88 ? -14.447 2.610 -5.275 1.00 94.81 88 THR A N 1
ATOM 717 C CA . THR A 1 88 ? -14.849 1.207 -5.079 1.00 94.81 88 THR A CA 1
ATOM 718 C C . THR A 1 88 ? -14.325 0.624 -3.769 1.00 94.81 88 THR A C 1
ATOM 720 O O . THR A 1 88 ? -14.789 -0.430 -3.331 1.00 94.81 88 THR A O 1
ATOM 723 N N . MET A 1 89 ? -13.368 1.300 -3.126 1.00 96.12 89 MET A N 1
ATOM 724 C CA . MET A 1 89 ? -12.657 0.822 -1.939 1.00 96.12 89 MET A CA 1
ATOM 725 C C . MET A 1 89 ? -11.942 -0.514 -2.188 1.00 96.12 89 MET A C 1
ATOM 727 O O . MET A 1 89 ? -11.839 -1.367 -1.293 1.00 96.12 89 MET A O 1
ATOM 731 N N . VAL A 1 90 ? -11.449 -0.692 -3.418 1.00 96.31 90 VAL A N 1
ATOM 732 C CA . VAL A 1 90 ? -10.739 -1.886 -3.882 1.00 96.31 90 VAL A CA 1
ATOM 733 C C . VAL A 1 90 ? -9.253 -1.586 -4.038 1.00 96.31 90 VAL A C 1
ATOM 735 O O . VAL A 1 90 ? -8.836 -0.638 -4.698 1.00 96.31 90 VAL A O 1
ATOM 738 N N . ALA A 1 91 ? -8.432 -2.431 -3.426 1.00 96.62 91 ALA A N 1
ATOM 739 C CA . ALA A 1 91 ? -6.995 -2.456 -3.579 1.00 96.62 91 ALA A CA 1
ATOM 740 C C . ALA A 1 91 ? -6.603 -3.421 -4.697 1.00 96.62 91 ALA A C 1
ATOM 742 O O . ALA A 1 91 ? -6.779 -4.639 -4.572 1.00 96.62 91 ALA A O 1
ATOM 743 N N . TYR A 1 92 ? -6.004 -2.876 -5.751 1.00 95.44 92 TYR A N 1
ATOM 744 C CA . TYR A 1 92 ? -5.555 -3.657 -6.902 1.00 95.44 92 TYR A CA 1
ATOM 745 C C . TYR A 1 92 ? -4.090 -4.057 -6.800 1.00 95.44 92 TYR A C 1
ATOM 747 O O . TYR A 1 92 ? -3.690 -5.050 -7.393 1.00 95.44 92 TYR A O 1
ATOM 755 N N . LYS A 1 93 ? -3.259 -3.312 -6.063 1.00 97.19 93 LYS A N 1
ATOM 756 C CA . LYS A 1 93 ? -1.815 -3.579 -6.006 1.00 97.19 93 LYS A CA 1
ATOM 757 C C . LYS A 1 93 ? -1.288 -3.524 -4.582 1.00 97.19 93 LYS A C 1
ATOM 759 O O . LYS A 1 93 ? -1.702 -2.694 -3.773 1.00 97.19 93 LYS A O 1
ATOM 764 N N . VAL A 1 94 ? -0.337 -4.407 -4.290 1.00 97.56 94 VAL A N 1
ATOM 765 C CA . VAL A 1 94 ? 0.430 -4.429 -3.043 1.00 97.56 94 VAL A CA 1
ATOM 766 C C . VAL A 1 94 ? 1.850 -3.975 -3.335 1.00 97.56 94 VAL A C 1
ATOM 768 O O . VAL A 1 94 ? 2.556 -4.568 -4.143 1.00 97.56 94 VAL A O 1
ATOM 771 N N . ILE A 1 95 ? 2.307 -2.961 -2.619 1.00 96.50 95 ILE A N 1
ATOM 772 C CA . ILE A 1 95 ? 3.592 -2.309 -2.835 1.00 96.50 95 ILE A CA 1
ATOM 773 C C . ILE A 1 95 ? 4.45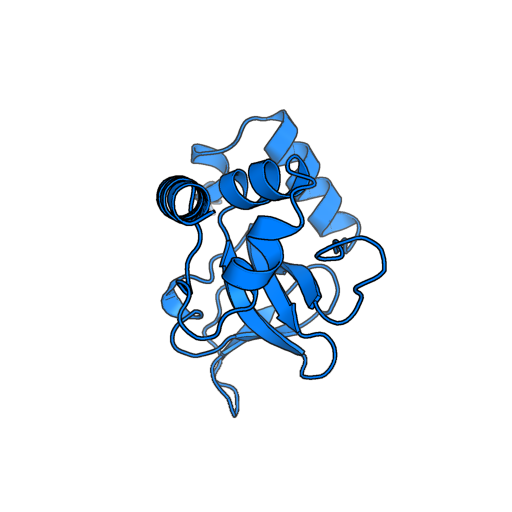6 -2.507 -1.586 1.00 96.50 95 ILE A C 1
ATOM 775 O O . ILE A 1 95 ? 4.000 -2.402 -0.439 1.00 96.50 95 ILE A O 1
ATOM 779 N N . THR A 1 96 ? 5.730 -2.851 -1.777 1.00 95.56 96 THR A N 1
ATOM 780 C CA . THR A 1 96 ? 6.681 -2.883 -0.662 1.00 95.56 96 THR A CA 1
ATOM 781 C C . THR A 1 96 ? 7.003 -1.466 -0.206 1.00 95.56 96 THR A C 1
ATOM 783 O O . THR A 1 96 ? 7.042 -0.543 -1.010 1.00 95.56 96 THR A O 1
ATOM 786 N N . TRP A 1 97 ? 7.293 -1.283 1.082 1.00 93.50 97 TRP A N 1
ATOM 787 C CA . TRP A 1 97 ? 7.591 0.048 1.619 1.00 93.50 97 TRP A CA 1
ATOM 788 C C . TRP A 1 97 ? 8.748 0.745 0.891 1.00 93.50 97 TRP A C 1
ATOM 790 O O . TRP A 1 97 ? 8.668 1.932 0.608 1.00 93.50 97 TRP A O 1
ATOM 800 N N . ASN A 1 98 ? 9.797 0.007 0.520 1.00 93.00 98 ASN A N 1
ATOM 801 C CA . ASN A 1 98 ? 10.904 0.565 -0.257 1.00 93.00 98 ASN A CA 1
ATOM 802 C C . ASN A 1 98 ? 10.498 0.991 -1.665 1.00 93.00 98 ASN A C 1
ATOM 804 O O . ASN A 1 98 ? 10.928 2.051 -2.113 1.00 93.00 98 ASN A O 1
ATOM 808 N N . ALA A 1 99 ? 9.685 0.185 -2.353 1.00 93.88 99 ALA A N 1
ATOM 809 C CA . ALA A 1 99 ? 9.194 0.546 -3.676 1.00 93.88 99 ALA A CA 1
ATOM 810 C C . ALA A 1 99 ? 8.286 1.777 -3.587 1.00 93.88 99 ALA A C 1
ATOM 812 O O . ALA A 1 99 ? 8.485 2.721 -4.339 1.00 93.88 99 ALA A O 1
ATOM 813 N N . PHE A 1 100 ? 7.386 1.816 -2.603 1.00 93.75 100 PHE A N 1
ATOM 814 C CA . PHE A 1 100 ? 6.557 2.982 -2.304 1.00 93.75 100 PHE A CA 1
ATOM 815 C C . PHE A 1 100 ? 7.406 4.224 -2.014 1.00 93.75 100 PHE A C 1
ATOM 817 O O . PHE A 1 100 ? 7.208 5.264 -2.621 1.00 93.75 100 PHE A O 1
ATOM 824 N N . TYR A 1 101 ? 8.412 4.113 -1.148 1.00 90.88 101 TYR A N 1
ATOM 825 C CA . TYR A 1 101 ? 9.284 5.235 -0.814 1.00 90.88 101 TYR A CA 1
ATOM 826 C C . TYR A 1 101 ? 10.064 5.758 -2.030 1.00 90.88 101 TYR A C 1
ATOM 828 O O . TYR A 1 101 ? 10.294 6.958 -2.141 1.00 90.88 101 TYR A O 1
ATOM 836 N N . LYS A 1 102 ? 10.462 4.873 -2.955 1.00 90.88 102 LYS A N 1
ATOM 837 C CA . LYS A 1 102 ? 11.052 5.275 -4.237 1.00 90.88 102 LYS A CA 1
ATOM 838 C C . LYS A 1 102 ? 10.018 5.946 -5.139 1.00 90.88 102 LYS A C 1
ATOM 840 O O . LYS A 1 102 ? 10.334 6.990 -5.685 1.00 90.88 102 LYS A O 1
ATOM 845 N N . LEU A 1 103 ? 8.813 5.388 -5.261 1.00 90.06 103 LEU A N 1
ATOM 846 C CA . LEU A 1 103 ? 7.711 5.975 -6.031 1.00 90.06 103 LEU A CA 1
ATOM 847 C C . LEU A 1 103 ? 7.385 7.391 -5.552 1.00 90.06 103 LEU A C 1
ATOM 849 O O . LEU A 1 103 ? 7.373 8.301 -6.360 1.00 90.06 103 LEU A O 1
ATOM 853 N N . MET A 1 104 ? 7.252 7.603 -4.242 1.00 86.81 104 MET A N 1
ATOM 854 C CA . MET A 1 104 ? 6.953 8.922 -3.668 1.00 86.81 104 MET A CA 1
ATOM 855 C C . MET A 1 104 ? 8.053 9.967 -3.889 1.00 86.81 104 MET A C 1
ATOM 857 O O . MET A 1 104 ? 7.789 11.156 -3.771 1.00 86.81 104 MET A O 1
ATOM 861 N N . LYS A 1 105 ? 9.294 9.548 -4.164 1.00 84.88 105 LYS A N 1
ATOM 862 C CA . LYS A 1 105 ? 10.389 10.460 -4.539 1.00 84.88 105 LYS A CA 1
ATOM 863 C C . LYS A 1 105 ? 10.420 10.766 -6.030 1.00 84.88 105 LYS A C 1
ATOM 865 O O . LYS A 1 105 ? 11.108 11.688 -6.452 1.00 84.88 105 LYS A O 1
ATOM 870 N N . ILE A 1 106 ? 9.766 9.933 -6.825 1.00 74.94 106 ILE A N 1
ATOM 871 C CA . ILE A 1 106 ? 9.757 10.032 -8.270 1.00 74.94 106 ILE A CA 1
ATOM 872 C C . ILE A 1 106 ? 8.453 10.736 -8.638 1.00 74.94 106 ILE A C 1
ATOM 874 O O . ILE A 1 106 ? 7.419 10.095 -8.777 1.00 74.94 106 ILE A O 1
ATOM 878 N N . HIS A 1 107 ? 8.508 12.052 -8.834 1.00 65.19 107 HIS A N 1
ATOM 879 C CA . HIS A 1 107 ? 7.418 12.828 -9.441 1.00 65.19 107 HIS A CA 1
ATOM 880 C C . HIS A 1 107 ? 7.325 12.560 -10.955 1.00 65.19 107 HIS A C 1
ATOM 882 O O . HIS A 1 107 ? 7.263 13.485 -11.754 1.00 65.19 107 HIS A O 1
ATOM 888 N N . ASN A 1 108 ? 7.424 11.297 -11.381 1.00 64.31 108 ASN A N 1
ATOM 889 C CA . ASN A 1 108 ? 7.380 10.956 -12.797 1.00 64.31 108 ASN A CA 1
ATOM 890 C C . ASN A 1 108 ? 5.973 10.497 -13.154 1.00 64.31 108 ASN A C 1
ATOM 892 O O . ASN A 1 108 ? 5.609 9.338 -12.933 1.00 64.31 108 ASN A O 1
ATOM 896 N N . GLU A 1 109 ? 5.213 11.420 -13.733 1.00 71.50 109 GLU A N 1
ATOM 897 C CA . GLU A 1 109 ? 3.876 11.193 -14.282 1.00 71.50 109 GLU A CA 1
ATOM 898 C C . GLU A 1 109 ? 3.834 9.978 -15.220 1.00 71.50 109 GLU A C 1
ATOM 900 O O . GLU A 1 109 ? 2.817 9.300 -15.290 1.00 71.50 109 GLU A O 1
ATOM 905 N N . LYS A 1 110 ? 4.958 9.604 -15.847 1.00 76.19 110 LYS A N 1
ATOM 906 C CA . LYS A 1 110 ? 5.048 8.442 -16.742 1.00 76.19 110 LYS A CA 1
ATOM 907 C C . LYS A 1 110 ? 4.914 7.077 -16.048 1.00 76.19 110 LYS A C 1
ATOM 909 O O . LYS A 1 110 ? 4.529 6.109 -16.694 1.00 76.19 110 LYS A O 1
ATOM 914 N N . ILE A 1 111 ? 5.214 6.962 -14.747 1.00 83.50 111 ILE A N 1
ATOM 915 C CA . ILE A 1 111 ? 5.038 5.691 -14.009 1.00 83.50 111 ILE A CA 1
ATOM 916 C C . ILE A 1 111 ? 3.564 5.464 -13.645 1.00 83.50 111 ILE A C 1
ATOM 918 O O . ILE A 1 111 ? 3.139 4.318 -13.487 1.00 83.50 111 ILE A O 1
ATOM 922 N N . LEU A 1 112 ? 2.777 6.535 -13.507 1.00 84.06 112 LEU A N 1
ATOM 923 C CA . LEU A 1 112 ? 1.389 6.449 -13.055 1.00 84.06 112 LEU A CA 1
ATOM 924 C C . LEU A 1 112 ? 0.506 5.629 -14.009 1.00 84.06 112 LEU A C 1
ATOM 926 O O . LEU A 1 112 ? -0.161 4.726 -13.505 1.00 84.06 112 LEU A O 1
ATOM 930 N N . PRO A 1 113 ? 0.540 5.822 -15.346 1.00 87.44 113 PRO A N 1
ATOM 931 C CA . PRO A 1 113 ? -0.186 4.960 -16.276 1.00 87.44 113 PRO A CA 1
ATOM 932 C C . PRO A 1 113 ? 0.141 3.479 -16.077 1.00 87.44 113 PRO A C 1
ATOM 934 O O . PRO A 1 113 ? -0.766 2.678 -15.867 1.00 87.44 113 PRO A O 1
ATOM 937 N N . LEU A 1 114 ? 1.429 3.120 -15.992 1.00 88.00 114 LEU A N 1
ATOM 938 C CA . LEU A 1 114 ? 1.850 1.734 -15.758 1.00 88.00 114 LEU A CA 1
ATOM 939 C C . LEU A 1 114 ? 1.365 1.198 -14.403 1.00 88.00 114 LEU A C 1
ATOM 941 O O . LEU A 1 114 ? 1.046 0.017 -14.273 1.00 88.00 114 LEU A O 1
ATOM 945 N N . LEU A 1 115 ? 1.295 2.035 -13.365 1.00 88.56 115 LEU A N 1
ATOM 946 C CA . LEU A 1 115 ? 0.732 1.656 -12.064 1.00 88.56 115 LEU A CA 1
ATOM 947 C C . LEU A 1 115 ? -0.791 1.512 -12.075 1.00 88.56 115 LEU A C 1
ATOM 949 O O . LEU A 1 115 ? -1.320 0.857 -11.182 1.00 88.56 115 LEU A O 1
ATOM 953 N N . LEU A 1 116 ? -1.494 2.105 -13.033 1.00 88.81 116 LEU A N 1
ATOM 954 C CA . LEU A 1 116 ? -2.952 2.032 -13.142 1.00 88.81 116 LEU A CA 1
ATOM 955 C C . LEU A 1 116 ? -3.412 1.008 -14.187 1.00 88.81 116 LEU A C 1
ATOM 957 O O . LEU A 1 116 ? -4.559 0.567 -14.158 1.00 88.81 116 LEU A O 1
ATOM 961 N N . GLU A 1 117 ? -2.510 0.552 -15.055 1.00 89.88 117 GLU A N 1
ATOM 962 C CA . GLU A 1 117 ? -2.785 -0.515 -16.008 1.00 89.88 117 GLU A CA 1
ATOM 963 C C . GLU A 1 117 ? -3.238 -1.810 -15.319 1.00 89.88 117 GLU A C 1
ATOM 965 O O . GLU A 1 117 ? -2.607 -2.331 -14.384 1.00 89.88 117 GLU A O 1
ATOM 970 N N . ARG A 1 118 ? -4.323 -2.386 -15.854 1.00 80.44 118 ARG A N 1
ATOM 971 C CA . ARG A 1 118 ? -4.875 -3.670 -15.394 1.00 80.44 118 ARG A CA 1
ATOM 972 C C . ARG A 1 118 ? -3.864 -4.812 -15.494 1.00 80.44 118 ARG A C 1
ATOM 974 O O . ARG A 1 118 ? -3.840 -5.665 -14.614 1.00 80.44 118 ARG A O 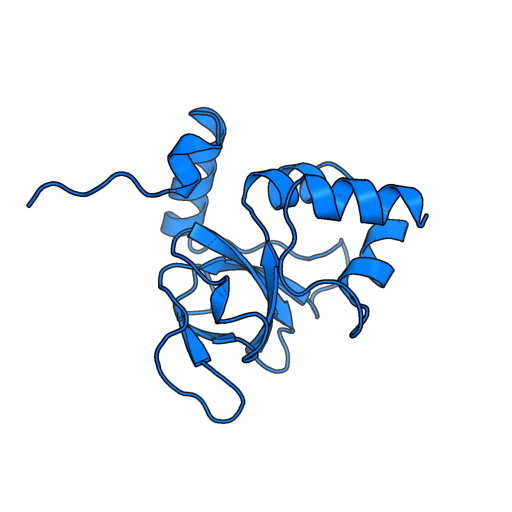1
ATOM 981 N N . ASN A 1 119 ? -3.013 -4.795 -16.520 1.00 83.25 119 ASN A N 1
ATOM 982 C CA . ASN A 1 119 ? -2.047 -5.862 -16.789 1.00 83.25 119 ASN A CA 1
ATOM 983 C C . ASN A 1 119 ? -0.729 -5.708 -16.023 1.00 83.25 119 ASN A C 1
ATOM 985 O O . ASN A 1 119 ? 0.126 -6.593 -16.090 1.00 83.25 119 ASN A O 1
ATOM 989 N N . SER A 1 120 ? -0.531 -4.610 -15.288 1.00 89.75 120 SER A N 1
ATOM 990 C CA . SER A 1 120 ? 0.715 -4.431 -14.552 1.00 89.75 120 SER A CA 1
ATOM 991 C C . SER A 1 120 ? 0.734 -5.249 -13.254 1.00 89.75 120 SER A C 1
ATOM 993 O O . SER A 1 120 ? -0.323 -5.523 -12.674 1.00 89.75 120 SER A O 1
ATOM 995 N N . PRO A 1 121 ? 1.917 -5.652 -12.751 1.00 94.69 121 PRO A N 1
ATOM 996 C CA . PRO A 1 121 ? 2.005 -6.622 -11.664 1.00 94.69 121 PRO A CA 1
ATOM 997 C C . PRO A 1 121 ? 1.227 -6.226 -10.400 1.00 94.69 121 PRO A C 1
ATOM 999 O O . PRO A 1 121 ? 1.304 -5.100 -9.914 1.00 94.69 121 PRO A O 1
ATOM 1002 N N . TYR A 1 122 ? 0.537 -7.196 -9.796 1.00 96.38 122 TYR A N 1
ATOM 1003 C CA . TYR A 1 122 ? -0.206 -7.009 -8.540 1.00 96.38 122 TYR A CA 1
ATOM 1004 C C . TYR A 1 122 ? 0.698 -6.807 -7.311 1.00 96.38 122 TYR A C 1
ATOM 1006 O O . TYR A 1 122 ? 0.234 -6.363 -6.260 1.00 96.38 122 TYR A O 1
ATOM 1014 N N . TYR A 1 123 ? 1.988 -7.144 -7.418 1.00 97.06 123 TYR A N 1
ATOM 1015 C CA . TYR A 1 123 ? 2.982 -6.967 -6.361 1.00 97.06 123 TYR A CA 1
ATOM 1016 C C . TYR A 1 123 ? 4.175 -6.154 -6.851 1.00 97.06 123 TYR A C 1
ATOM 1018 O O . TYR A 1 123 ? 4.979 -6.635 -7.648 1.00 97.06 123 TYR A O 1
ATOM 1026 N N . ILE A 1 124 ? 4.325 -4.941 -6.323 1.00 95.75 124 ILE A N 1
ATOM 1027 C CA . ILE A 1 124 ? 5.385 -4.013 -6.711 1.00 95.75 124 ILE A CA 1
ATOM 1028 C C . ILE A 1 124 ? 6.472 -4.004 -5.638 1.00 95.75 124 ILE A C 1
ATOM 1030 O O . ILE A 1 124 ? 6.299 -3.504 -4.524 1.00 95.75 124 ILE A O 1
ATOM 1034 N N . ASN A 1 125 ? 7.624 -4.571 -5.979 1.00 95.38 125 ASN A N 1
ATOM 1035 C CA . ASN A 1 125 ? 8.854 -4.474 -5.198 1.00 95.38 125 ASN A CA 1
ATOM 1036 C C . ASN A 1 125 ? 9.907 -3.657 -5.972 1.00 95.38 125 ASN A C 1
ATOM 1038 O O . ASN A 1 125 ? 9.637 -3.161 -7.060 1.00 95.38 125 ASN A O 1
ATOM 1042 N N . ASN A 1 126 ? 11.122 -3.523 -5.431 1.00 93.12 126 ASN A N 1
ATOM 1043 C CA . ASN A 1 126 ? 12.180 -2.746 -6.087 1.00 93.12 126 ASN A CA 1
ATOM 1044 C C . ASN A 1 126 ? 12.575 -3.279 -7.476 1.00 93.12 126 ASN A C 1
ATOM 1046 O O . ASN A 1 126 ? 12.943 -2.474 -8.322 1.00 93.12 126 ASN A O 1
ATOM 1050 N N . LYS A 1 127 ? 12.518 -4.600 -7.700 1.00 94.31 127 LYS A N 1
ATOM 1051 C CA . LYS A 1 127 ? 12.847 -5.212 -8.997 1.00 94.31 127 LYS A CA 1
ATOM 1052 C C . LYS A 1 127 ? 11.771 -4.890 -10.031 1.00 94.31 127 LYS A C 1
ATOM 1054 O O . LYS A 1 127 ? 12.089 -4.436 -11.117 1.00 94.31 127 LYS A O 1
ATOM 1059 N N . VAL A 1 128 ? 10.502 -5.050 -9.653 1.00 93.88 128 VAL A N 1
ATOM 1060 C CA . VAL A 1 128 ? 9.363 -4.706 -10.518 1.00 93.88 128 VAL A CA 1
ATOM 1061 C C . VAL A 1 128 ? 9.357 -3.215 -10.842 1.00 93.88 128 VAL A C 1
ATOM 1063 O O . VAL A 1 128 ? 9.145 -2.842 -11.985 1.00 93.88 128 VAL A O 1
ATOM 1066 N N . LEU A 1 129 ? 9.650 -2.364 -9.857 1.00 91.94 129 LEU A N 1
ATOM 1067 C CA . LEU A 1 129 ? 9.753 -0.927 -10.086 1.00 91.94 129 LEU A CA 1
ATOM 1068 C C . LEU A 1 129 ? 10.899 -0.566 -11.046 1.00 91.94 129 LEU A C 1
ATOM 1070 O O . LEU A 1 129 ? 10.755 0.374 -11.815 1.00 91.94 129 LEU A O 1
ATOM 1074 N N . ALA A 1 130 ? 12.028 -1.279 -11.002 1.00 91.81 130 ALA A N 1
ATOM 1075 C CA . ALA A 1 130 ? 13.113 -1.083 -11.964 1.00 91.81 130 ALA A CA 1
ATOM 1076 C C . ALA A 1 130 ? 12.676 -1.486 -13.381 1.00 91.81 130 ALA A C 1
ATOM 1078 O O . ALA A 1 130 ? 12.787 -0.674 -14.288 1.00 91.81 130 ALA A O 1
ATOM 1079 N N . TRP A 1 131 ? 12.060 -2.662 -13.531 1.00 91.81 131 TRP A N 1
ATOM 1080 C CA . TRP A 1 131 ? 11.486 -3.113 -14.803 1.00 91.81 131 TRP A CA 1
ATOM 1081 C C . TRP A 1 131 ? 10.450 -2.127 -15.370 1.00 91.81 131 TRP A C 1
ATOM 1083 O O . TRP A 1 131 ? 10.477 -1.824 -16.555 1.00 91.81 131 TRP A O 1
ATOM 1093 N N . MET A 1 132 ? 9.570 -1.564 -14.532 1.00 90.19 132 MET A N 1
ATOM 1094 C CA . MET A 1 132 ? 8.599 -0.548 -14.971 1.00 90.19 132 MET A CA 1
ATOM 1095 C C . MET A 1 132 ? 9.281 0.705 -15.527 1.00 90.19 132 MET A C 1
ATOM 1097 O O . MET A 1 132 ? 8.771 1.303 -16.463 1.00 90.19 132 MET A O 1
ATOM 1101 N N . LYS A 1 133 ? 10.431 1.104 -14.973 1.00 87.50 133 LYS A N 1
ATOM 1102 C CA . LYS A 1 133 ? 11.182 2.266 -15.467 1.00 87.50 133 LYS A CA 1
ATOM 1103 C C . LYS A 1 133 ? 11.831 2.027 -16.824 1.00 87.50 133 LYS A C 1
ATOM 1105 O O . LYS A 1 133 ? 12.010 2.986 -17.550 1.00 87.50 133 LYS A O 1
ATOM 1110 N N . GLU A 1 134 ? 12.177 0.786 -17.152 1.00 87.56 134 GLU A N 1
ATOM 1111 C CA . GLU A 1 134 ? 12.722 0.413 -18.467 1.00 87.56 134 GLU A CA 1
ATOM 1112 C C . GLU A 1 134 ? 11.650 0.428 -19.572 1.00 87.56 134 GLU A C 1
ATOM 1114 O O . GLU A 1 134 ? 11.974 0.332 -20.751 1.00 87.56 134 GLU A O 1
ATOM 1119 N N . LYS A 1 135 ? 10.366 0.509 -19.200 1.00 81.69 135 LYS A N 1
ATOM 1120 C CA . LYS A 1 135 ? 9.219 0.560 -20.120 1.00 81.69 135 LYS A CA 1
ATOM 1121 C C . LYS A 1 135 ? 8.743 1.984 -20.428 1.00 81.69 135 LYS A C 1
ATOM 1123 O O . LYS A 1 135 ? 7.710 2.135 -21.073 1.00 81.69 135 LYS A O 1
ATOM 1128 N N . ILE A 1 136 ? 9.465 2.994 -19.944 1.00 80.00 136 ILE A N 1
ATOM 1129 C CA . ILE A 1 136 ? 9.158 4.427 -20.046 1.00 80.00 136 ILE A CA 1
ATOM 1130 C C . ILE A 1 136 ? 10.258 5.119 -20.840 1.00 80.00 136 ILE A C 1
ATOM 1132 O O . ILE A 1 136 ? 9.914 6.033 -21.624 1.00 80.00 136 ILE A O 1
#

Secondary structure (DSSP, 8-state):
---PPPGGGGTS-HHHHHHHHHHHHTT-EEEEETTEEEEEEEEBSS-S-EEETTEEEEEBSSSSEEEE-HHHHTT--TT-EEEEETTTTEEEEEE-HHHHHHHHH---TTHHHHHH-TTS-SEE-HHHHHHHHTT-

pLDDT: mean 89.84, std 9.73, range [38.16, 98.0]